Protein 4GOW (pdb70)

Structure (mmCIF, N/CA/C/O backbone):
data_4GOW
#
_entry.id   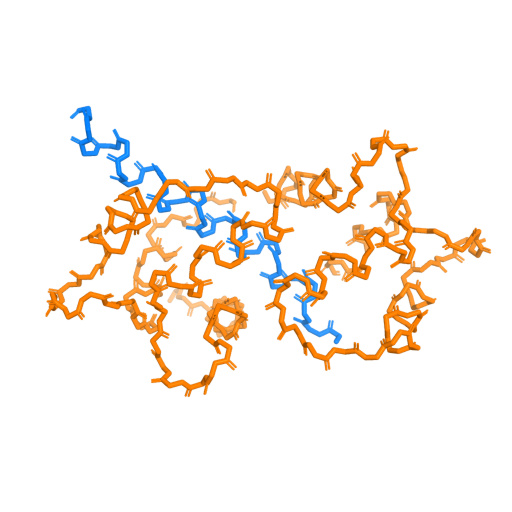4GOW
#
_cell.length_a   104.075
_cell.length_b   104.075
_cell.length_c   113.729
_cell.angle_alpha   90.00
_cell.angle_beta   90.00
_cell.angle_gamma   120.00
#
_symmetry.space_group_name_H-M   'P 65 2 2'
#
loop_
_entity.id
_entity.type
_entity.pdbx_description
1 polymer Calmodulin
2 polymer 'Potassium voltage-gated channel subfamily KQT member 4'
3 non-polymer 'CALCIUM ION'
4 water water
#
loop_
_atom_site.group_PDB
_atom_site.id
_atom_site.type_symbol
_atom_site.label_atom_id
_atom_site.label_alt_id
_atom_site.label_comp_id
_atom_site.label_asym_id
_atom_site.label_entity_id
_atom_site.label_seq_id
_atom_site.pdbx_PDB_ins_code
_atom_site.Cartn_x
_atom_site.Cartn_y
_atom_site.Cartn_z
_atom_site.occupancy
_atom_site.B_iso_or_equiv
_atom_site.auth_seq_id
_atom_site.auth_comp_id
_atom_site.auth_asym_id
_atom_site.auth_atom_id
_atom_site.pdbx_PDB_model_num
ATOM 1 N N . GLN A 1 1 ? -39.487 48.128 -2.408 1.00 92.46 3 GLN D N 1
ATOM 2 C CA . GLN A 1 1 ? -39.146 47.726 -1.047 1.00 102.77 3 GLN D CA 1
ATOM 3 C C . GLN A 1 1 ? -38.228 46.518 -1.044 1.00 108.11 3 GLN D C 1
ATOM 4 O O . GLN A 1 1 ? -37.690 46.136 -0.002 1.00 112.81 3 GLN D O 1
ATOM 10 N N . LEU A 1 2 ? -38.089 45.895 -2.207 1.00 104.50 4 LEU D N 1
ATOM 11 C CA . LEU A 1 2 ? -37.084 44.868 -2.398 1.00 91.58 4 LEU D CA 1
ATOM 12 C C . LEU A 1 2 ? -35.862 45.619 -2.911 1.00 95.57 4 LEU D C 1
ATOM 13 O O . LEU A 1 2 ? -35.878 46.169 -4.014 1.00 99.89 4 LEU D O 1
ATOM 18 N N . THR A 1 3 ? -34.813 45.686 -2.099 1.00 96.93 5 THR D N 1
ATOM 19 C CA . THR A 1 3 ? -33.646 46.479 -2.471 1.00 95.52 5 THR D CA 1
ATOM 20 C C . THR A 1 3 ? -32.904 45.808 -3.616 1.00 83.11 5 THR D C 1
ATOM 21 O O . THR A 1 3 ? -33.134 44.635 -3.909 1.00 80.14 5 THR D O 1
ATOM 25 N N . GLU A 1 4 ? -32.021 46.555 -4.268 1.00 80.98 6 GLU D N 1
ATOM 26 C CA . GLU A 1 4 ? -31.239 46.002 -5.362 1.00 90.85 6 GLU D CA 1
ATOM 27 C C . GLU A 1 4 ? -30.189 45.041 -4.822 1.00 87.23 6 GLU D C 1
ATOM 28 O O . GLU A 1 4 ? -29.649 44.218 -5.559 1.00 79.87 6 GLU D O 1
ATOM 34 N N . GLU A 1 5 ? -29.909 45.153 -3.526 1.00 87.90 7 GLU D N 1
ATOM 35 C CA . GLU A 1 5 ? -28.887 44.339 -2.878 1.00 87.26 7 GLU D CA 1
ATOM 36 C C . GLU A 1 5 ? -29.454 42.999 -2.409 1.00 73.82 7 GLU D C 1
ATOM 37 O O . GLU A 1 5 ? -28.749 41.989 -2.399 1.00 66.06 7 GLU D O 1
ATOM 43 N N . GLN A 1 6 ? -30.728 42.995 -2.026 1.00 70.46 8 GLN D N 1
ATOM 44 C CA . GLN A 1 6 ? -31.402 41.770 -1.611 1.00 68.22 8 GLN D CA 1
ATOM 45 C C . GLN A 1 6 ? -31.674 40.880 -2.817 1.00 60.40 8 GLN D C 1
ATOM 46 O O . GLN A 1 6 ? -31.574 39.657 -2.737 1.00 58.77 8 GLN D O 1
ATOM 52 N N . ILE A 1 7 ? -32.032 41.511 -3.930 1.00 52.57 9 ILE D N 1
ATOM 53 C CA . ILE A 1 7 ? -32.313 40.802 -5.171 1.00 57.74 9 ILE D CA 1
ATOM 54 C C . ILE A 1 7 ? -31.058 40.116 -5.710 1.00 54.51 9 ILE D C 1
ATOM 55 O O . ILE A 1 7 ? -31.101 38.954 -6.121 1.00 58.07 9 ILE D O 1
ATOM 60 N N . ALA A 1 8 ? -29.940 40.835 -5.700 1.00 57.65 10 ALA D N 1
ATOM 61 C CA . ALA A 1 8 ? -28.666 40.261 -6.118 1.00 53.82 10 ALA D CA 1
ATOM 62 C C . ALA A 1 8 ? -28.212 39.185 -5.135 1.00 55.62 10 ALA D C 1
ATOM 63 O O . ALA A 1 8 ? -27.552 38.221 -5.521 1.00 61.79 10 ALA D O 1
ATOM 65 N N . GLU A 1 9 ? -28.569 39.360 -3.866 1.00 49.95 11 GLU D N 1
ATOM 66 C CA . GLU A 1 9 ? -28.289 38.365 -2.838 1.00 50.02 11 GLU D CA 1
ATOM 67 C C . GLU A 1 9 ? -29.042 37.077 -3.152 1.00 57.10 11 GLU D C 1
ATOM 68 O O . GLU A 1 9 ? -28.509 35.976 -3.014 1.00 64.17 11 GLU D O 1
ATOM 74 N N . PHE A 1 10 ? -30.290 37.230 -3.584 1.00 53.59 12 PHE D N 1
ATOM 75 C CA . PHE A 1 10 ? -31.129 36.097 -3.950 1.00 53.56 12 PHE D CA 1
ATOM 76 C C . PHE A 1 10 ? -30.717 35.507 -5.294 1.00 52.52 12 PHE D C 1
ATOM 77 O O . PHE A 1 10 ? -30.863 34.306 -5.526 1.00 51.66 12 PHE D O 1
ATOM 85 N N . LYS A 1 11 ? -30.208 36.356 -6.182 1.00 53.85 13 LYS D N 1
ATOM 86 C CA . LYS A 1 11 ? -29.750 35.900 -7.491 1.00 55.06 13 LYS D CA 1
ATOM 87 C C . LYS A 1 11 ? -28.502 35.031 -7.369 1.00 54.57 13 LYS D C 1
ATOM 88 O O . LYS A 1 11 ? -28.380 34.011 -8.046 1.00 45.97 13 LYS D O 1
ATOM 94 N N . GLU A 1 12 ? -27.581 35.435 -6.498 1.00 49.19 14 GLU D N 1
ATOM 95 C CA . GLU A 1 12 ? -26.361 34.667 -6.272 1.00 55.12 14 GLU D CA 1
ATOM 96 C C . GLU A 1 12 ? -26.653 33.313 -5.635 1.00 54.02 14 GLU D C 1
ATOM 97 O O . GLU A 1 12 ? -25.972 32.328 -5.920 1.00 64.90 14 GLU D O 1
ATOM 103 N N . ALA A 1 13 ? -27.670 33.266 -4.781 1.00 49.66 15 ALA D N 1
ATOM 104 C CA . ALA A 1 13 ? -28.077 32.012 -4.157 1.00 53.11 15 ALA D CA 1
ATOM 105 C C . ALA A 1 13 ? -28.707 31.078 -5.188 1.00 56.70 15 ALA D C 1
ATOM 106 O O . ALA A 1 13 ? -28.507 29.865 -5.147 1.00 43.91 15 ALA D O 1
ATOM 108 N N . PHE A 1 14 ? -29.469 31.657 -6.109 1.00 48.06 16 PHE D N 1
ATOM 109 C CA . PHE A 1 14 ? -30.129 30.895 -7.158 1.00 51.30 16 PHE D CA 1
ATOM 110 C C . PHE A 1 14 ? -29.110 30.264 -8.103 1.00 53.34 16 PHE D C 1
ATOM 111 O O . PHE A 1 14 ? -29.259 29.113 -8.518 1.00 55.61 16 PHE D O 1
ATOM 119 N N . SER A 1 15 ? -28.072 31.026 -8.433 1.00 48.42 17 SER D N 1
ATOM 120 C CA . SER A 1 15 ? -27.047 30.583 -9.373 1.00 53.68 17 SER D CA 1
ATOM 121 C C . SER A 1 15 ? -26.182 29.479 -8.782 1.00 53.63 17 SER D C 1
ATOM 122 O O . SER A 1 15 ? -25.522 28.743 -9.516 1.00 50.46 17 SER D O 1
ATOM 125 N N . LEU A 1 16 ? -26.169 29.377 -7.455 1.00 40.28 18 LEU D N 1
ATOM 126 C CA . LEU A 1 16 ? -25.461 28.287 -6.793 1.00 52.00 18 LEU D CA 1
ATOM 127 C C . LEU A 1 16 ? -26.191 26.975 -7.066 1.00 63.27 18 LEU D C 1
ATOM 128 O O . LEU A 1 16 ? -25.566 25.952 -7.342 1.00 63.45 18 LEU D O 1
ATOM 133 N N . PHE A 1 17 ? -27.519 27.019 -6.988 1.00 51.21 19 PHE D N 1
ATOM 134 C CA . PHE A 1 17 ? -28.355 25.873 -7.322 1.00 51.56 19 PHE D CA 1
ATOM 135 C C . PHE A 1 17 ? -28.251 25.570 -8.810 1.00 56.31 19 PHE D C 1
ATOM 136 O O . PHE A 1 17 ? -27.902 24.460 -9.212 1.00 57.81 19 PHE D O 1
ATOM 144 N N . ASP A 1 18 ? -28.572 26.574 -9.621 1.00 60.55 20 ASP D N 1
ATOM 145 C CA . ASP A 1 18 ? -28.574 26.444 -11.075 1.00 59.17 20 ASP D CA 1
ATOM 146 C C . ASP A 1 18 ? -27.158 26.297 -11.625 1.00 60.49 20 ASP D C 1
ATOM 147 O O . ASP A 1 18 ? -26.614 27.227 -12.221 1.00 76.07 20 ASP D O 1
ATOM 152 N N . LYS A 1 19 ? -26.575 25.118 -11.428 1.00 67.78 21 LYS D N 1
ATOM 153 C CA . LYS A 1 19 ? -25.203 24.844 -11.848 1.00 68.39 21 LYS D CA 1
ATOM 154 C C . LYS A 1 19 ? -25.001 24.867 -13.361 1.00 68.33 21 LYS D C 1
ATOM 155 O O . LYS A 1 19 ? -23.899 25.147 -13.833 1.00 81.88 21 LYS D O 1
ATOM 161 N N . ASP A 1 20 ? -26.053 24.573 -14.122 1.00 68.13 22 ASP D N 1
ATOM 162 C CA . ASP A 1 20 ? -25.932 24.524 -15.580 1.00 75.31 22 ASP D CA 1
ATOM 163 C C . ASP A 1 20 ? -26.358 25.819 -16.270 1.00 80.39 22 ASP D C 1
ATOM 164 O O . ASP A 1 20 ? -26.211 25.956 -17.485 1.00 83.74 22 ASP D O 1
ATOM 169 N N . GLY A 1 21 ? -26.888 26.763 -15.499 1.00 77.67 23 GLY D N 1
ATOM 170 C CA . GLY A 1 21 ? -27.272 28.057 -16.035 1.00 73.60 23 GLY D CA 1
ATOM 171 C C . GLY A 1 21 ? -28.494 28.068 -16.940 1.00 79.14 23 GLY D C 1
ATOM 172 O O . GLY A 1 21 ? -28.666 29.002 -17.723 1.00 81.64 23 GLY D O 1
ATOM 173 N N . ASP A 1 22 ? -29.351 27.053 -16.838 1.00 71.00 24 ASP D N 1
ATOM 174 C CA . ASP A 1 22 ? -30.549 26.999 -17.683 1.00 60.81 24 ASP D CA 1
ATOM 175 C C . ASP A 1 22 ? -31.724 27.787 -17.107 1.00 57.94 24 ASP D C 1
ATOM 176 O O . ASP A 1 22 ? -32.828 27.746 -17.648 1.00 67.32 24 ASP D O 1
ATOM 181 N N . GLY A 1 23 ? -31.487 28.494 -16.006 1.00 57.05 25 GLY D N 1
ATOM 182 C CA . GLY A 1 23 ? -32.509 29.336 -15.408 1.00 58.34 25 GLY D CA 1
ATOM 183 C C . GLY A 1 23 ? -33.505 28.612 -14.517 1.00 61.95 25 GLY D C 1
ATOM 184 O O . GLY A 1 23 ? -34.458 29.219 -14.032 1.00 62.03 25 GLY D O 1
ATOM 185 N N . THR A 1 24 ? -33.291 27.318 -14.296 1.00 62.80 26 THR D N 1
ATOM 186 C CA . THR A 1 24 ? -34.202 26.527 -13.472 1.00 61.65 26 THR D CA 1
ATOM 187 C C . THR A 1 24 ? -33.475 25.665 -12.444 1.00 59.16 26 THR D C 1
ATOM 188 O O . THR A 1 24 ? -32.397 25.127 -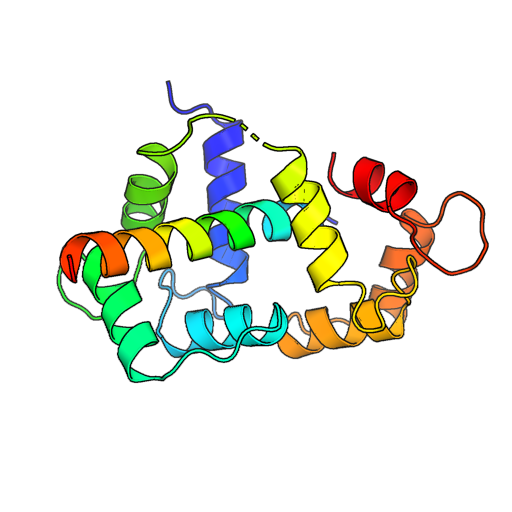12.718 1.00 56.47 26 THR D O 1
ATOM 192 N N . ILE A 1 25 ? -34.079 25.539 -11.264 1.00 48.03 27 ILE D N 1
ATOM 193 C CA . ILE A 1 25 ? -33.609 24.610 -10.242 1.00 45.98 27 ILE D CA 1
ATOM 194 C C . ILE A 1 25 ? -34.406 23.313 -10.329 1.00 53.73 27 ILE D C 1
ATOM 195 O O . ILE A 1 25 ? -35.629 23.313 -10.174 1.00 46.73 27 ILE D O 1
ATOM 200 N N . THR A 1 26 ? -33.717 22.205 -10.575 1.00 49.33 28 THR D N 1
ATOM 201 C CA . THR A 1 26 ? -34.382 20.911 -10.643 1.00 49.23 28 THR D CA 1
ATOM 202 C C . THR A 1 26 ? -34.201 20.151 -9.335 1.00 46.67 28 THR D C 1
ATOM 203 O O . THR A 1 26 ? -33.516 20.627 -8.429 1.00 47.00 28 THR D O 1
ATOM 207 N N . THR A 1 27 ? -34.823 18.980 -9.233 1.00 48.91 29 THR D N 1
ATOM 208 C CA . THR A 1 27 ? -34.667 18.141 -8.051 1.00 39.64 29 THR D CA 1
ATOM 209 C C . THR A 1 27 ? -33.212 17.716 -7.880 1.00 45.70 29 THR D C 1
ATOM 210 O O . THR A 1 27 ? -32.721 17.593 -6.756 1.00 45.66 29 THR D O 1
ATOM 214 N N . LYS A 1 28 ? -32.528 17.500 -8.999 1.00 47.10 30 LYS D N 1
ATOM 215 C CA . LYS A 1 28 ? -31.125 17.102 -8.973 1.00 49.67 30 LYS D CA 1
ATOM 216 C C . LYS A 1 28 ? -30.256 18.186 -8.353 1.00 52.87 30 LYS D C 1
ATOM 217 O O . LYS A 1 28 ? -29.448 17.919 -7.465 1.00 54.49 30 LYS D O 1
ATOM 223 N N . GLU A 1 29 ? -30.429 19.412 -8.835 1.00 46.77 31 GLU D N 1
ATOM 224 C CA . GLU A 1 29 ? -29.653 20.547 -8.351 1.00 44.23 31 GLU D CA 1
ATOM 225 C C . GLU A 1 29 ? -30.006 20.888 -6.907 1.00 46.86 31 GLU D C 1
ATOM 226 O O . GLU A 1 29 ? -29.151 21.330 -6.142 1.00 56.36 31 GLU D O 1
ATOM 232 N N . LEU A 1 30 ? -31.264 20.676 -6.535 1.00 46.74 32 LEU D N 1
ATOM 233 C CA . LEU A 1 30 ? -31.695 20.911 -5.161 1.00 38.17 32 LEU D CA 1
ATOM 234 C C . LEU A 1 30 ? -31.099 19.858 -4.231 1.00 46.78 32 LEU D C 1
ATOM 235 O O . LEU A 1 30 ? -30.545 20.188 -3.183 1.00 47.98 32 LEU D O 1
ATOM 240 N N . GLY A 1 31 ? -31.207 18.592 -4.627 1.00 48.86 33 GLY D N 1
ATOM 241 C CA . GLY A 1 31 ? -30.663 17.493 -3.849 1.00 45.06 33 GLY D CA 1
ATOM 242 C C . GLY A 1 31 ? -29.147 17.514 -3.745 1.00 50.42 33 GLY D C 1
ATOM 243 O O . GLY A 1 31 ? -28.581 17.099 -2.731 1.00 48.94 33 GLY D O 1
ATOM 244 N N . THR A 1 32 ? -28.484 17.990 -4.795 1.00 40.60 34 THR D N 1
ATOM 245 C CA . THR A 1 32 ? -27.025 18.071 -4.802 1.00 40.49 34 THR D CA 1
ATOM 246 C C . THR A 1 32 ? -26.534 19.062 -3.747 1.00 45.29 34 THR D C 1
ATOM 247 O O . THR A 1 32 ? -25.600 18.777 -2.994 1.00 49.37 34 THR D O 1
ATOM 251 N N . VAL A 1 33 ? -27.177 20.224 -3.700 1.00 36.30 35 VAL D N 1
ATOM 252 C CA . VAL A 1 33 ? -26.846 21.257 -2.728 1.00 35.31 35 VAL D CA 1
ATOM 253 C C . VAL A 1 33 ? -27.130 20.801 -1.296 1.00 43.60 35 VAL D C 1
ATOM 254 O O . VAL A 1 33 ? -26.294 20.978 -0.408 1.00 62.36 35 VAL D O 1
ATOM 258 N N . MET A 1 34 ? -28.300 20.205 -1.078 1.00 50.70 36 MET D N 1
ATOM 259 C CA . MET A 1 34 ? -28.680 19.738 0.255 1.00 49.69 36 MET D CA 1
ATOM 260 C C . MET A 1 34 ? -27.718 18.681 0.799 1.00 49.60 36 MET D C 1
ATOM 261 O O . MET A 1 34 ? -27.461 18.633 2.003 1.00 42.04 36 MET D O 1
ATOM 266 N N . ARG A 1 35 ? -27.183 17.845 -0.088 1.00 49.06 37 ARG D N 1
ATOM 267 C CA . ARG A 1 35 ? -26.207 16.834 0.316 1.00 48.15 37 ARG D CA 1
ATOM 268 C C . ARG A 1 35 ? -24.851 17.452 0.644 1.00 53.36 37 ARG D C 1
ATOM 269 O O . ARG A 1 35 ? -24.167 17.007 1.563 1.00 60.75 37 ARG D O 1
ATOM 277 N N . SER A 1 36 ? -24.470 18.480 -0.106 1.00 49.67 38 SER D N 1
ATOM 278 C CA . SER A 1 36 ? -23.219 19.182 0.140 1.00 56.38 38 SER D CA 1
ATOM 279 C C . SER A 1 36 ? -23.309 19.893 1.479 1.00 60.71 38 SER D C 1
ATOM 280 O O . SER A 1 36 ? -22.306 20.098 2.162 1.00 72.33 38 SER D O 1
ATOM 283 N N . LEU A 1 37 ? -24.530 20.267 1.843 1.00 53.54 39 LEU D N 1
ATOM 284 C CA . LEU A 1 37 ? -24.790 20.960 3.100 1.00 60.85 39 LEU D CA 1
ATOM 285 C C . LEU A 1 37 ? -25.032 19.980 4.246 1.00 61.56 39 LEU D C 1
ATOM 286 O O . LEU A 1 37 ? -25.477 20.370 5.325 1.00 61.35 39 LEU D O 1
ATOM 291 N N . GLY A 1 38 ? -24.740 18.706 4.006 1.00 58.79 40 GLY D N 1
ATOM 292 C CA . GLY A 1 38 ? -24.789 17.709 5.060 1.00 58.43 40 GLY D CA 1
ATOM 293 C C . GLY A 1 38 ? -26.115 17.000 5.279 1.00 65.65 40 GLY D C 1
ATOM 294 O O . GLY A 1 38 ? -26.223 16.158 6.172 1.00 67.83 40 GLY D O 1
ATOM 295 N N . GLN A 1 39 ? -27.125 17.326 4.479 1.00 64.20 41 GLN D N 1
ATOM 296 C CA . GLN A 1 39 ? -28.422 16.670 4.606 1.00 62.52 41 GLN D CA 1
ATOM 297 C C . GLN A 1 39 ? -28.556 15.500 3.637 1.00 59.76 41 GLN D C 1
ATOM 298 O O . GLN A 1 39 ? -27.803 15.391 2.671 1.00 62.72 41 GLN D O 1
ATOM 304 N N . ASN A 1 40 ? -29.519 14.624 3.899 1.00 61.23 42 ASN D N 1
ATOM 305 C CA . ASN A 1 40 ? -29.788 13.518 2.988 1.00 68.22 42 ASN D CA 1
ATOM 306 C C . ASN A 1 40 ? -31.266 13.454 2.627 1.00 55.42 42 ASN D C 1
ATOM 307 O O . ASN A 1 40 ? -32.008 12.634 3.169 1.00 68.26 42 ASN D O 1
ATOM 312 N N . PRO A 1 41 ? -31.693 14.330 1.703 1.00 57.82 43 PRO D N 1
ATOM 313 C CA . PRO A 1 41 ? -33.100 14.443 1.308 1.00 54.27 43 PRO D CA 1
ATOM 314 C C . PRO A 1 41 ? -33.582 13.223 0.534 1.00 55.10 43 PRO D C 1
ATOM 315 O O . PRO A 1 41 ? -32.886 12.731 -0.357 1.00 50.37 43 PRO D O 1
ATOM 319 N N . THR A 1 42 ? -34.767 12.739 0.886 1.00 58.31 44 THR D N 1
ATOM 320 C CA . THR A 1 42 ? -35.411 11.669 0.144 1.00 46.52 44 THR D CA 1
ATOM 321 C C . THR A 1 42 ? -35.874 12.223 -1.207 1.00 54.68 44 THR D C 1
ATOM 322 O O . THR A 1 42 ? -36.257 13.390 -1.303 1.00 55.59 44 THR D O 1
ATOM 326 N N . GLU A 1 43 ? -35.814 11.404 -2.255 1.00 55.85 45 GLU D N 1
ATOM 327 C CA . GLU A 1 43 ? -36.128 11.885 -3.601 1.00 52.07 45 GLU D CA 1
ATOM 328 C C . GLU A 1 43 ? -37.580 12.351 -3.739 1.00 62.93 45 GLU D C 1
ATOM 329 O O . GLU A 1 43 ? -37.909 13.108 -4.652 1.00 65.12 45 GLU D O 1
ATOM 335 N N . ALA A 1 44 ? -38.438 11.905 -2.827 1.00 60.42 46 ALA D N 1
ATOM 336 C CA . ALA A 1 44 ? -39.844 12.295 -2.837 1.00 58.69 46 ALA D CA 1
ATOM 337 C C . ALA A 1 44 ? -40.073 13.661 -2.188 1.00 52.94 46 ALA D C 1
ATOM 338 O O . ALA A 1 44 ? -40.903 14.441 -2.653 1.00 63.69 46 ALA D O 1
ATOM 340 N N . GLU A 1 45 ? -39.348 13.946 -1.110 1.00 49.29 47 GLU D N 1
ATOM 341 C CA . GLU A 1 45 ? -39.465 15.247 -0.453 1.00 65.19 47 GLU D CA 1
ATOM 342 C C . GLU A 1 45 ? -38.743 16.330 -1.252 1.00 56.08 47 GLU D C 1
ATOM 343 O O . GLU A 1 45 ? -39.000 17.520 -1.067 1.00 63.29 47 GLU D O 1
ATOM 349 N N . LEU A 1 46 ? -37.845 15.915 -2.141 1.00 56.65 48 LEU D N 1
ATOM 350 C CA . LEU A 1 46 ? -37.235 16.837 -3.091 1.00 47.12 48 LEU D CA 1
ATOM 351 C C . LEU A 1 46 ? -38.325 17.304 -4.046 1.00 49.71 48 LEU D C 1
ATOM 352 O O . LEU A 1 46 ? -38.457 18.493 -4.329 1.00 53.48 48 LEU D O 1
ATOM 357 N N . GLN A 1 47 ? -39.109 16.343 -4.529 1.00 58.04 49 GLN D N 1
ATOM 358 C CA . GLN A 1 47 ? -40.255 16.616 -5.386 1.00 52.14 49 GLN D CA 1
ATOM 359 C C . GLN A 1 47 ? -41.298 17.488 -4.681 1.00 56.23 49 GLN D C 1
ATOM 360 O O . GLN A 1 47 ? -41.859 18.402 -5.285 1.00 57.04 49 GLN D O 1
ATOM 366 N N . ASP A 1 48 ? -41.549 17.209 -3.405 1.00 56.17 50 ASP D N 1
ATOM 367 C CA . ASP A 1 48 ? -42.516 17.989 -2.633 1.00 59.37 50 ASP D CA 1
ATOM 368 C C . ASP A 1 48 ? -42.032 19.412 -2.357 1.00 57.12 50 ASP D C 1
ATOM 369 O O . ASP A 1 48 ? -42.842 20.319 -2.171 1.00 53.92 50 ASP D O 1
ATOM 374 N N . MET A 1 49 ? -40.716 19.605 -2.328 1.00 54.26 51 MET D N 1
ATOM 375 C CA . MET A 1 49 ? -40.145 20.935 -2.127 1.00 46.49 51 MET D CA 1
ATOM 376 C C . MET A 1 49 ? -40.305 21.814 -3.368 1.00 48.34 51 MET D C 1
ATOM 377 O O . MET A 1 49 ? -40.686 22.978 -3.263 1.00 58.99 51 MET D O 1
ATOM 382 N N . ILE A 1 50 ? -40.023 21.251 -4.539 1.00 54.23 52 ILE D N 1
ATOM 383 C CA . ILE A 1 50 ? -40.212 21.966 -5.798 1.00 64.46 52 ILE D CA 1
ATOM 384 C C . ILE A 1 50 ? -41.695 22.277 -5.986 1.00 70.30 52 ILE D C 1
ATOM 385 O O . ILE A 1 50 ? -42.067 23.339 -6.483 1.00 64.83 52 ILE D O 1
ATOM 390 N N . ASN A 1 51 ? -42.535 21.338 -5.569 1.00 66.99 53 ASN D N 1
ATOM 391 C CA . ASN A 1 51 ? -43.977 21.430 -5.769 1.00 68.99 53 ASN D CA 1
ATOM 392 C C . ASN A 1 51 ? -44.640 22.595 -5.026 1.00 62.85 53 ASN D C 1
ATOM 393 O O . ASN A 1 51 ? -45.649 23.138 -5.480 1.00 57.10 53 ASN D O 1
ATOM 398 N N . GLU A 1 52 ? -44.071 22.979 -3.888 1.00 63.40 54 GLU D N 1
ATOM 399 C CA . GLU A 1 52 ? -44.642 24.051 -3.078 1.00 62.79 54 GLU D CA 1
ATOM 400 C C . GLU A 1 52 ? -44.529 25.418 -3.741 1.00 62.48 54 GLU D C 1
ATOM 401 O O . GLU A 1 52 ? -45.362 26.295 -3.509 1.00 68.67 54 GLU D O 1
ATOM 407 N N . VAL A 1 53 ? -43.500 25.600 -4.564 1.00 49.76 55 VAL D N 1
ATOM 408 C CA . VAL A 1 53 ? -43.235 26.911 -5.149 1.00 58.12 55 VAL D CA 1
ATOM 409 C C . VAL A 1 53 ? -43.338 26.926 -6.672 1.00 66.03 55 VAL D C 1
ATOM 410 O O . VAL A 1 53 ? -43.305 27.992 -7.287 1.00 81.66 55 VAL D O 1
ATOM 414 N N . ASP A 1 54 ? -43.457 25.750 -7.280 1.00 67.24 56 ASP D N 1
ATOM 415 C CA . ASP A 1 54 ? -43.648 25.673 -8.726 1.00 71.69 56 ASP D CA 1
ATOM 416 C C . ASP A 1 54 ? -45.071 26.110 -9.085 1.00 76.55 56 ASP D C 1
ATOM 417 O O . ASP A 1 54 ? -46.029 25.350 -8.928 1.00 69.35 56 ASP D O 1
ATOM 422 N N . ALA A 1 55 ? -45.200 27.343 -9.561 1.00 76.13 57 ALA D N 1
ATOM 423 C CA . ALA A 1 55 ? -46.506 27.933 -9.828 1.00 86.93 57 ALA D CA 1
ATOM 424 C C . ALA A 1 55 ? -47.093 27.495 -11.170 1.00 93.49 57 ALA D C 1
ATOM 425 O O . ALA A 1 55 ? -48.312 27.512 -11.350 1.00 102.42 57 ALA D O 1
ATOM 427 N N . ASP A 1 56 ? -46.230 27.102 -12.107 1.00 87.97 58 ASP D N 1
ATOM 428 C CA . ASP A 1 56 ? -46.687 26.677 -13.432 1.00 93.09 58 ASP D CA 1
ATOM 429 C C . ASP A 1 56 ? -46.502 25.182 -13.715 1.00 83.34 58 ASP D C 1
ATOM 430 O O . ASP A 1 56 ? -46.529 24.753 -14.868 1.00 86.87 58 ASP D O 1
ATOM 435 N N . GLY A 1 57 ? -46.317 24.398 -12.659 1.00 81.50 59 GLY D N 1
ATOM 436 C CA . GLY A 1 57 ? -46.269 22.947 -12.759 1.00 75.66 59 GLY D CA 1
ATOM 437 C C . GLY A 1 57 ? -45.336 22.264 -13.754 1.00 79.99 59 GLY D C 1
ATOM 438 O O . GLY A 1 57 ? -45.685 21.206 -14.278 1.00 85.99 59 GLY D O 1
ATOM 439 N N . ASN A 1 58 ? -44.157 22.827 -14.013 1.00 80.10 60 ASN D N 1
ATOM 440 C CA . ASN A 1 58 ? -43.201 22.170 -14.911 1.00 81.92 60 ASN D CA 1
ATOM 441 C C . ASN A 1 58 ? -42.122 21.378 -14.176 1.00 80.35 60 ASN D C 1
ATOM 442 O O . ASN A 1 58 ? -41.200 20.845 -14.796 1.00 83.57 60 ASN D O 1
ATOM 447 N N . GLY A 1 59 ? -42.241 21.308 -12.853 1.00 72.06 61 GLY D N 1
ATOM 448 C CA . GLY A 1 59 ? -41.317 20.539 -12.038 1.00 66.26 61 GLY D CA 1
ATOM 449 C C . GLY A 1 59 ? -39.979 21.211 -11.783 1.00 71.94 61 GLY D C 1
ATOM 450 O O . GLY A 1 59 ? -39.019 20.553 -11.389 1.00 72.72 61 GLY D O 1
ATOM 451 N N . THR A 1 60 ? -39.910 22.519 -12.011 1.00 74.28 62 THR D N 1
ATOM 452 C CA . THR A 1 60 ? -38.695 23.283 -11.750 1.00 62.24 62 THR D CA 1
ATOM 453 C C . THR A 1 60 ? -39.013 24.578 -11.015 1.00 63.01 62 THR D C 1
ATOM 454 O O . THR A 1 60 ? -40.133 25.085 -11.089 1.00 75.17 62 THR D O 1
ATOM 458 N N . ILE A 1 61 ? -38.021 25.108 -10.306 1.00 55.00 63 ILE D N 1
ATOM 459 C CA . ILE A 1 61 ? -38.125 26.441 -9.730 1.00 48.55 63 ILE D CA 1
ATOM 460 C C . ILE A 1 61 ? -37.323 27.396 -10.600 1.00 52.24 63 ILE D C 1
ATOM 461 O O . ILE A 1 61 ? -36.147 27.149 -10.875 1.00 49.50 63 ILE D O 1
ATOM 466 N N . ASP A 1 62 ? -37.946 28.480 -11.049 1.00 50.35 64 ASP D N 1
ATOM 467 C CA . ASP A 1 62 ? -37.189 29.518 -11.739 1.00 58.65 64 ASP D CA 1
ATOM 468 C C . ASP A 1 62 ? -36.958 30.689 -10.789 1.00 46.24 64 ASP D C 1
ATOM 469 O O . ASP A 1 62 ? -37.423 30.665 -9.648 1.00 47.04 64 ASP D O 1
ATOM 474 N N . PHE A 1 63 ? -36.229 31.699 -11.243 1.00 46.12 65 PHE D N 1
ATOM 475 C CA . PHE A 1 63 ? -35.826 32.781 -10.348 1.00 52.68 65 PHE D CA 1
ATOM 476 C C . PHE A 1 63 ? -36.981 33.599 -9.741 1.00 52.02 65 PHE D C 1
ATOM 477 O O . PHE A 1 63 ? -36.970 33.861 -8.538 1.00 49.83 65 PHE D O 1
ATOM 485 N N . PRO A 1 64 ? -37.971 34.010 -10.559 1.00 54.00 66 PRO D N 1
ATOM 486 C CA . PRO A 1 64 ? -39.087 34.747 -9.947 1.00 53.44 66 PRO D CA 1
ATOM 487 C C . PRO A 1 64 ? -39.844 33.939 -8.894 1.00 56.67 66 PRO D C 1
ATOM 488 O O . PRO A 1 64 ? -40.266 34.516 -7.890 1.00 52.73 66 PRO D O 1
ATOM 492 N N . GLU A 1 65 ? -40.025 32.640 -9.125 1.00 46.36 67 GLU D N 1
ATOM 493 C CA . GLU A 1 65 ? -40.618 31.763 -8.118 1.00 48.98 67 GLU D CA 1
ATOM 494 C C . GLU A 1 65 ? -39.728 31.704 -6.878 1.00 53.86 67 GLU D C 1
ATOM 495 O O . GLU A 1 65 ? -40.217 31.738 -5.749 1.00 59.45 67 GLU D O 1
ATOM 501 N N . PHE A 1 66 ? -38.421 31.613 -7.100 1.00 46.56 68 PHE D N 1
ATOM 502 C CA . PHE A 1 66 ? -37.450 31.601 -6.013 1.00 45.74 68 PHE D CA 1
ATOM 503 C C . PHE A 1 66 ? -37.500 32.933 -5.272 1.00 46.63 68 PHE D C 1
ATOM 504 O O . PHE A 1 66 ? -37.472 32.979 -4.042 1.00 50.89 68 PHE D O 1
ATOM 512 N N . LEU A 1 67 ? -37.587 34.015 -6.037 1.00 41.33 69 LEU D N 1
ATOM 513 C CA . LEU A 1 67 ? -37.670 35.359 -5.481 1.00 53.43 69 LEU D CA 1
ATOM 514 C C . LEU A 1 67 ? -38.934 35.535 -4.643 1.00 60.74 69 LEU D C 1
ATOM 515 O O . LEU A 1 67 ? -38.904 36.148 -3.577 1.00 46.25 69 LEU D O 1
ATOM 520 N N . THR A 1 68 ? -40.040 34.985 -5.134 1.00 57.01 70 THR D N 1
ATOM 521 C CA . THR A 1 68 ? -41.337 35.126 -4.478 1.00 58.30 70 THR D CA 1
ATOM 522 C C . THR A 1 68 ? -41.350 34.527 -3.070 1.00 60.51 70 THR D C 1
ATOM 523 O O . THR A 1 68 ? -41.911 35.116 -2.144 1.00 70.25 70 THR D O 1
ATOM 527 N N . MET A 1 69 ? -40.732 33.361 -2.907 1.00 46.51 71 MET D N 1
ATOM 528 C CA . MET A 1 69 ? -40.759 32.678 -1.618 1.00 58.57 71 MET D CA 1
ATOM 529 C C . MET A 1 69 ? -39.683 33.184 -0.655 1.00 56.38 71 MET D C 1
ATOM 530 O O . MET A 1 69 ? -39.810 33.018 0.558 1.00 63.97 71 MET D O 1
ATOM 535 N N . MET A 1 70 ? -38.629 33.797 -1.186 1.00 50.69 72 MET D N 1
ATOM 536 C CA . MET A 1 70 ? -37.604 34.385 -0.331 1.00 53.24 72 MET D CA 1
ATOM 537 C C . MET A 1 70 ? -38.054 35.756 0.164 1.00 57.19 72 MET D C 1
ATOM 538 O O . MET A 1 70 ? -37.704 36.173 1.265 1.00 64.45 72 MET D O 1
ATOM 543 N N . ALA A 1 71 ? -38.848 36.444 -0.653 1.00 55.23 73 ALA D N 1
ATOM 544 C CA . ALA A 1 71 ? -39.322 37.787 -0.327 1.00 57.52 73 ALA D CA 1
ATOM 545 C C . ALA A 1 71 ? -40.465 37.778 0.688 1.00 56.28 73 ALA D C 1
ATOM 546 O O . ALA A 1 71 ? -40.665 38.754 1.414 1.00 70.41 73 ALA D O 1
ATOM 548 N N . ARG A 1 72 ? -41.215 36.680 0.735 1.00 66.75 74 ARG D N 1
ATOM 549 C CA . ARG A 1 72 ? -42.309 36.543 1.692 1.00 78.99 74 ARG D CA 1
ATOM 550 C C . ARG A 1 72 ? -41.812 36.470 3.132 1.00 78.73 74 ARG D C 1
ATOM 551 O O . ARG A 1 72 ? -42.486 36.935 4.051 1.00 75.68 74 ARG D O 1
ATOM 559 N N . LYS A 1 73 ? -40.637 35.883 3.328 1.00 90.05 75 LYS D N 1
ATOM 560 C CA . LYS A 1 73 ? -40.126 35.653 4.677 1.00 100.13 75 LYS D CA 1
ATOM 561 C C . LYS A 1 73 ? -38.798 36.346 4.968 1.00 107.21 75 LYS D C 1
ATOM 562 O O . LYS A 1 73 ? -37.833 35.701 5.382 1.00 111.81 75 LYS D O 1
ATOM 568 N N . MET A 1 74 ? -38.742 37.658 4.768 1.00 108.32 76 MET D N 1
ATOM 569 C CA . MET A 1 74 ? -37.520 38.391 5.082 1.00 118.85 76 MET D CA 1
ATOM 570 C C . MET A 1 74 ? -37.499 38.906 6.515 1.00 140.21 76 MET D C 1
ATOM 571 O O . MET A 1 74 ? -36.827 39.894 6.810 1.00 140.13 76 MET D O 1
ATOM 576 N N . LYS A 1 75 ? -38.220 38.239 7.408 1.00 152.73 77 LYS D N 1
ATOM 577 C CA . LYS A 1 75 ? -38.167 38.602 8.814 1.00 152.51 77 LYS D CA 1
ATOM 578 C C . LYS A 1 75 ? -36.817 38.225 9.420 1.00 158.74 77 LYS D C 1
ATOM 579 O O . LYS A 1 75 ? -36.596 37.073 9.807 1.00 159.30 77 LYS D O 1
ATOM 585 N N . ASP A 1 76 ? -35.919 39.207 9.474 1.00 159.66 78 ASP D N 1
ATOM 586 C CA . ASP A 1 76 ? -34.627 39.069 10.144 1.00 155.44 78 ASP D CA 1
ATOM 587 C C . ASP A 1 76 ? -33.835 37.870 9.630 1.00 139.84 78 ASP D C 1
ATOM 588 O O . ASP A 1 76 ? -33.460 37.825 8.455 1.00 128.31 78 ASP D O 1
ATOM 593 N N . SER A 1 79 ? -30.350 36.586 11.644 1.00 99.09 81 SER D N 1
ATOM 594 C CA . SER A 1 79 ? -29.333 36.489 10.603 1.00 111.23 81 SER D CA 1
ATOM 595 C C . SER A 1 79 ? -27.952 36.190 11.175 1.00 111.01 81 SER D C 1
ATOM 596 O O . SER A 1 79 ? -26.954 36.231 10.454 1.00 99.40 81 SER D O 1
ATOM 599 N N . GLU A 1 80 ? -27.896 35.900 12.472 1.00 112.99 82 GLU D N 1
ATOM 600 C CA . GLU A 1 80 ? -26.639 35.532 13.118 1.00 103.65 82 GLU D CA 1
ATOM 601 C C . GLU A 1 80 ? -26.530 34.023 13.292 1.00 104.01 82 GLU D C 1
ATOM 602 O O . GLU A 1 80 ? -25.472 33.438 13.055 1.00 89.64 82 GLU D O 1
ATOM 608 N N . GLU A 1 81 ? -27.629 33.400 13.710 1.00 106.17 83 GLU D N 1
ATOM 609 C CA . GLU A 1 81 ? -27.685 31.949 13.837 1.00 95.61 83 GLU D CA 1
ATOM 610 C C . GLU A 1 81 ? -27.593 31.333 12.449 1.00 96.55 83 GLU D C 1
ATOM 611 O O . GLU A 1 81 ? -27.175 30.186 12.290 1.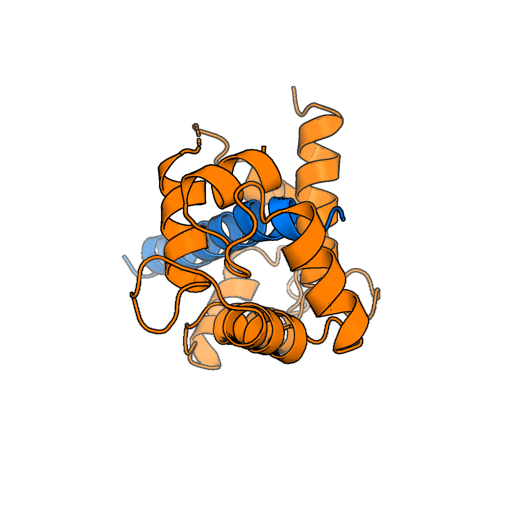00 103.89 83 GLU D O 1
ATOM 617 N N . GLU A 1 82 ? -27.995 32.112 11.449 1.00 97.95 84 GLU D N 1
ATOM 618 C CA . GLU A 1 82 ? -27.866 31.732 10.050 1.00 94.46 84 GLU D CA 1
ATOM 619 C C . GLU A 1 82 ? -26.394 31.520 9.730 1.00 88.57 84 GLU D C 1
ATOM 620 O O . GLU A 1 82 ? -26.011 30.523 9.119 1.00 78.18 84 GLU D O 1
ATOM 626 N N . ILE A 1 83 ? -25.575 32.473 10.159 1.00 88.49 85 ILE D N 1
ATOM 627 C CA . ILE A 1 83 ? -24.132 32.395 9.985 1.00 82.24 85 ILE D CA 1
ATOM 628 C C . ILE A 1 83 ? -23.543 31.289 10.858 1.00 80.23 85 ILE D C 1
ATOM 629 O O . ILE A 1 83 ? -22.620 30.584 10.445 1.00 77.49 85 ILE D O 1
ATOM 634 N N . ARG A 1 84 ? -24.081 31.136 12.065 1.00 71.90 86 ARG D N 1
ATOM 635 C CA . ARG A 1 84 ? -23.591 30.116 12.986 1.00 73.20 86 ARG D CA 1
ATOM 636 C C . ARG A 1 84 ? -23.842 28.706 12.456 1.00 72.46 86 ARG D C 1
ATOM 637 O O . ARG A 1 84 ? -22.914 27.908 12.348 1.00 70.77 86 ARG D O 1
ATOM 645 N N . GLU A 1 85 ? -25.099 28.413 12.128 1.00 79.07 87 GLU D N 1
ATOM 646 C CA . GLU A 1 85 ? -25.482 27.133 11.531 1.00 93.84 87 GLU D CA 1
ATOM 647 C C . GLU A 1 85 ? -24.663 26.830 10.279 1.00 86.86 87 GLU D C 1
ATOM 648 O O . GLU A 1 85 ? -24.258 25.687 10.056 1.00 79.97 87 GLU D O 1
ATOM 654 N N . ALA A 1 86 ? -24.420 27.857 9.470 1.00 84.98 88 ALA D N 1
ATOM 655 C CA . ALA A 1 86 ? -23.609 27.707 8.268 1.00 78.25 88 ALA D CA 1
ATOM 656 C C . ALA A 1 86 ? -22.208 27.203 8.607 1.00 80.94 88 ALA D C 1
ATOM 657 O O . ALA A 1 86 ? -21.654 26.363 7.901 1.00 84.41 88 ALA D O 1
ATOM 659 N N . PHE A 1 87 ? -21.648 27.717 9.697 1.00 66.05 89 PHE D N 1
ATOM 660 C CA . PHE A 1 87 ? -20.339 27.284 10.170 1.00 68.66 89 PHE D CA 1
ATOM 661 C C . PHE A 1 87 ? -20.385 25.829 10.626 1.00 68.92 89 PHE D C 1
ATOM 662 O O . PHE A 1 87 ? -19.460 25.056 10.371 1.00 59.10 89 PHE D O 1
ATOM 670 N N . ARG A 1 88 ? -21.472 25.465 11.299 1.00 79.49 90 ARG D N 1
ATOM 671 C CA . ARG A 1 88 ? -21.661 24.103 11.791 1.00 80.01 90 ARG D CA 1
ATOM 672 C C . ARG A 1 88 ? -21.731 23.116 10.628 1.00 87.86 90 ARG D C 1
ATOM 673 O O . ARG A 1 88 ? -21.336 21.959 10.762 1.00 95.22 90 ARG D O 1
ATOM 681 N N . VAL A 1 89 ? -22.231 23.583 9.488 1.00 83.09 91 VAL D N 1
ATOM 682 C CA . VAL A 1 89 ? -22.277 22.772 8.276 1.00 80.35 91 VAL D CA 1
ATOM 683 C C . VAL A 1 89 ? -20.868 22.477 7.765 1.00 82.86 91 VAL D C 1
ATOM 684 O O . VAL A 1 89 ? -20.525 21.328 7.476 1.00 80.98 91 VAL D O 1
ATOM 688 N N . PHE A 1 90 ? -20.056 23.523 7.665 1.00 81.72 92 PHE D N 1
ATOM 689 C CA . PHE A 1 90 ? -18.703 23.405 7.135 1.00 79.33 92 PHE D CA 1
ATOM 690 C C . PHE A 1 90 ? -17.752 22.641 8.054 1.00 83.58 92 PHE D C 1
ATOM 691 O O . PHE A 1 90 ? -16.912 21.876 7.582 1.00 88.85 92 PHE D O 1
ATOM 699 N N . ASP A 1 91 ? -17.871 22.858 9.361 1.00 80.65 93 ASP D N 1
ATOM 700 C CA . ASP A 1 91 ? -17.033 22.141 10.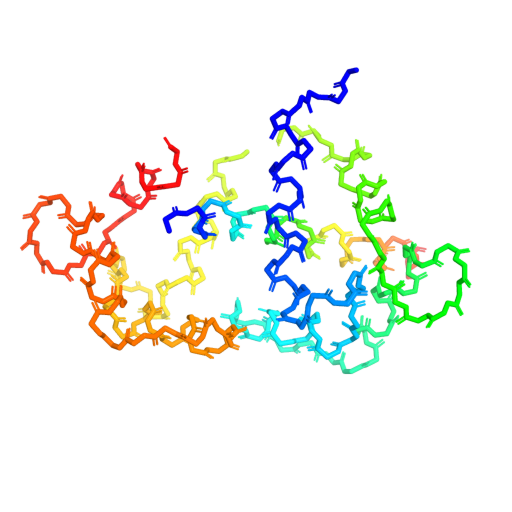325 1.00 77.13 93 ASP D CA 1
ATOM 701 C C . ASP A 1 91 ? -17.596 20.746 10.601 1.00 78.92 93 ASP D C 1
ATOM 702 O O . ASP A 1 91 ? -18.363 20.547 11.546 1.00 78.72 93 ASP D O 1
ATOM 707 N N . LYS A 1 92 ? -17.201 19.785 9.770 1.00 88.10 94 LYS D N 1
ATOM 708 C CA . LYS A 1 92 ? -17.741 18.429 9.830 1.00 95.15 94 LYS D CA 1
ATOM 709 C C . LYS A 1 92 ? -17.354 17.671 11.102 1.00 94.20 94 LYS D C 1
ATOM 710 O O . LYS A 1 92 ? -18.190 16.992 11.701 1.00 94.02 94 LYS D O 1
ATOM 716 N N . ASP A 1 93 ? -16.094 17.783 11.515 1.00 86.70 95 ASP D N 1
ATOM 717 C CA . ASP A 1 93 ? -15.639 17.076 12.712 1.00 88.61 95 ASP D CA 1
ATOM 718 C C . ASP A 1 93 ? -15.913 17.841 14.004 1.00 90.33 95 ASP D C 1
ATOM 719 O O . ASP A 1 93 ? -15.359 17.508 15.050 1.00 93.10 95 ASP D O 1
ATOM 724 N N . GLY A 1 94 ? -16.765 18.861 13.929 1.00 82.76 96 GLY D N 1
ATOM 725 C CA . GLY A 1 94 ? -17.133 19.653 15.092 1.00 71.54 96 GLY D CA 1
ATOM 726 C C . GLY A 1 94 ? -15.973 20.209 15.904 1.00 81.23 96 GLY D C 1
ATOM 727 O O . GLY A 1 94 ? -16.141 20.523 17.082 1.00 87.02 96 GLY D O 1
ATOM 728 N N . ASN A 1 95 ? -14.801 20.344 15.286 1.00 77.76 97 ASN D N 1
ATOM 729 C CA . ASN A 1 95 ? -13.596 20.758 16.014 1.00 76.52 97 ASN D CA 1
ATOM 730 C C . ASN A 1 95 ? -13.435 22.260 16.231 1.00 78.29 97 ASN D C 1
ATOM 731 O O . ASN A 1 95 ? -12.503 22.692 16.911 1.00 83.37 97 ASN D O 1
ATOM 736 N N . GLY A 1 96 ? -14.323 23.050 15.637 1.00 78.50 98 GLY D N 1
ATOM 737 C CA . GLY A 1 96 ? -14.267 24.493 15.778 1.00 63.52 98 GLY D CA 1
ATOM 738 C C . GLY A 1 96 ? -13.478 25.187 14.684 1.00 54.93 98 GLY D C 1
ATOM 739 O O . GLY A 1 96 ? -13.406 26.414 14.653 1.00 58.76 98 GLY D O 1
ATOM 740 N N . TYR A 1 97 ? -12.881 24.406 13.788 1.00 62.52 99 TYR D N 1
ATOM 741 C CA . TYR A 1 97 ? -12.123 24.963 12.672 1.00 61.67 99 TYR D CA 1
ATOM 742 C C . TYR A 1 97 ? -12.550 24.325 11.357 1.00 65.00 99 TYR D C 1
ATOM 743 O O . TYR A 1 97 ? -12.734 23.108 11.279 1.00 83.73 99 TYR D O 1
ATOM 752 N N . ILE A 1 98 ? -12.714 25.151 10.329 1.00 43.03 100 ILE D N 1
ATOM 753 C CA . ILE A 1 98 ? -12.966 24.652 8.986 1.00 58.07 100 ILE D CA 1
ATOM 754 C C . ILE A 1 98 ? -11.630 24.429 8.291 1.0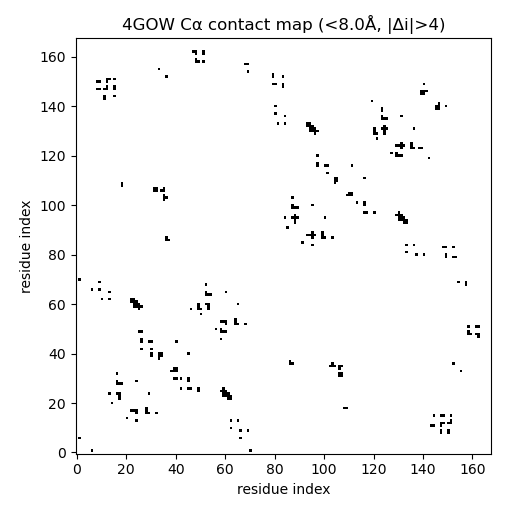0 60.24 100 ILE D C 1
ATOM 755 O O . ILE A 1 98 ? -10.880 25.376 8.053 1.00 59.54 100 ILE D O 1
ATOM 760 N N . SER A 1 99 ? -11.324 23.178 7.970 1.00 58.63 101 SER D N 1
ATOM 761 C CA . SER A 1 99 ? -10.070 22.874 7.293 1.00 69.98 101 SER D CA 1
ATOM 762 C C . SER A 1 99 ? -10.200 23.171 5.805 1.00 73.79 101 SER D C 1
ATOM 763 O O . SER A 1 99 ? -11.270 23.557 5.334 1.00 68.95 101 SER D O 1
ATOM 766 N N . ALA A 1 100 ? -9.107 23.007 5.068 1.00 77.55 102 ALA D N 1
ATOM 767 C CA . ALA A 1 100 ? -9.154 23.151 3.621 1.00 75.52 102 ALA D CA 1
ATOM 768 C C . ALA A 1 100 ? -9.908 21.965 3.036 1.00 78.79 102 ALA D C 1
ATOM 769 O O . ALA A 1 100 ? -10.681 22.107 2.089 1.00 92.10 102 ALA D O 1
ATOM 771 N N . ALA A 1 101 ? -9.679 20.793 3.621 1.00 72.08 103 ALA D N 1
ATOM 772 C CA . ALA A 1 101 ? -10.360 19.570 3.210 1.00 85.98 103 ALA D CA 1
ATOM 773 C C . ALA A 1 101 ? -11.848 19.602 3.561 1.00 94.68 103 ALA D C 1
ATOM 774 O O . ALA A 1 101 ? -12.676 19.065 2.822 1.00 96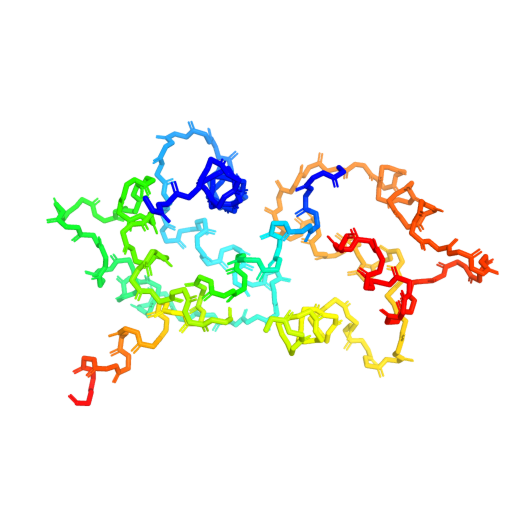.51 103 ALA D O 1
ATOM 776 N N . GLU A 1 102 ? -12.186 20.222 4.689 1.00 91.58 104 GLU D N 1
ATOM 777 C CA . GLU A 1 102 ? -13.584 20.369 5.080 1.00 85.49 104 GLU D CA 1
ATOM 778 C C . GLU A 1 102 ? -14.272 21.354 4.147 1.00 82.73 104 GLU D C 1
ATOM 779 O O . GLU A 1 102 ? -15.482 21.288 3.939 1.00 85.20 104 GLU D O 1
ATOM 785 N N . LEU A 1 103 ? -13.484 22.269 3.593 1.00 72.72 105 LEU D N 1
ATOM 786 C CA . LEU A 1 103 ? -13.993 23.278 2.676 1.00 74.87 105 LEU D CA 1
ATOM 787 C C . LEU A 1 103 ? -13.929 22.769 1.237 1.00 90.33 105 LEU D C 1
ATOM 788 O O . LEU A 1 103 ? -14.693 23.209 0.375 1.00 96.13 105 LEU D O 1
ATOM 793 N N . ARG A 1 104 ? -13.016 21.835 0.985 1.00 98.40 106 ARG D N 1
ATOM 794 C CA . ARG A 1 104 ? -12.910 21.204 -0.323 1.00 103.17 106 ARG D CA 1
ATOM 795 C C . ARG A 1 104 ? -14.111 20.296 -0.540 1.00 104.61 106 ARG D C 1
ATOM 796 O O . ARG A 1 104 ? -14.779 20.363 -1.569 1.00 109.36 106 ARG D O 1
ATOM 804 N N . HIS A 1 105 ? -14.383 19.457 0.454 1.00 104.57 107 HIS D N 1
ATOM 805 C CA . HIS A 1 105 ? -15.455 18.468 0.379 1.00 106.45 107 HIS D CA 1
ATOM 806 C C . HIS A 1 105 ? -16.868 19.050 0.264 1.00 96.25 107 HIS D C 1
ATOM 807 O O . HIS A 1 105 ? -17.826 18.313 0.028 1.00 103.04 107 HIS D O 1
ATOM 814 N N . VAL A 1 106 ? -17.000 20.361 0.438 1.00 83.20 108 VAL D N 1
ATOM 815 C CA . VAL A 1 106 ? -18.286 21.019 0.237 1.00 81.17 108 VAL D CA 1
ATOM 816 C C . VAL A 1 106 ? -18.378 21.596 -1.169 1.00 80.91 108 VAL D C 1
ATOM 817 O O . VAL A 1 106 ? -19.364 21.380 -1.872 1.00 71.19 108 VAL D O 1
ATOM 821 N N . MET A 1 107 ? -17.338 22.321 -1.573 1.00 83.98 109 MET D N 1
ATOM 822 C CA . MET A 1 107 ? -17.263 22.888 -2.915 1.00 95.01 109 MET D CA 1
ATOM 823 C C . MET A 1 107 ? -17.165 21.803 -3.985 1.00 107.87 109 MET D C 1
ATOM 824 O O . MET A 1 107 ? -17.655 21.978 -5.100 1.00 101.87 109 MET D O 1
ATOM 829 N N . THR A 1 108 ? -16.539 20.682 -3.641 1.00 108.47 110 THR D N 1
ATOM 830 C CA . THR A 1 108 ? -16.501 19.532 -4.539 1.00 108.27 110 THR D CA 1
ATOM 831 C C . THR A 1 108 ? -17.898 18.930 -4.668 1.00 115.55 110 THR D C 1
ATOM 832 O O . THR A 1 108 ? -18.369 18.662 -5.774 1.00 125.37 110 THR D O 1
ATOM 836 N N . ASN A 1 109 ? -18.556 18.728 -3.529 1.00 113.16 111 ASN D N 1
ATOM 837 C CA . ASN A 1 109 ? -19.919 18.204 -3.505 1.00 111.08 111 ASN D CA 1
ATOM 838 C C . ASN A 1 109 ? -20.927 19.132 -4.183 1.00 106.68 111 ASN D C 1
ATOM 839 O O . ASN A 1 109 ? -21.923 18.676 -4.747 1.00 101.70 111 ASN D O 1
ATOM 844 N N . LEU A 1 110 ? -20.668 20.435 -4.120 1.00 94.41 112 LEU D N 1
ATOM 845 C CA . LEU A 1 110 ? -21.543 21.418 -4.750 1.00 92.18 112 LEU D CA 1
ATOM 846 C C . LEU A 1 110 ? -21.428 21.395 -6.270 1.00 109.94 112 LEU D C 1
ATOM 847 O O . LEU A 1 110 ? -22.331 21.847 -6.973 1.00 111.16 112 LEU D O 1
ATOM 852 N N . GLY A 1 111 ? -20.318 20.863 -6.772 1.00 120.92 113 GLY D N 1
ATOM 853 C CA . GLY A 1 111 ? -20.050 20.878 -8.197 1.00 123.67 113 GLY D CA 1
ATOM 854 C C . GLY A 1 111 ? -19.573 22.253 -8.614 1.00 128.26 113 GLY D C 1
ATOM 855 O O . GLY A 1 111 ? -19.907 22.740 -9.694 1.00 127.83 113 GLY D O 1
ATOM 856 N N . GLU A 1 112 ? -18.793 22.883 -7.739 1.00 132.21 114 GLU D N 1
ATOM 857 C CA . GLU A 1 112 ? -18.247 24.209 -7.994 1.00 131.04 114 GLU D CA 1
ATOM 858 C C . GLU A 1 112 ? -17.171 24.156 -9.069 1.00 132.02 114 GLU D C 1
ATOM 859 O O . GLU A 1 112 ? -16.905 25.154 -9.740 1.00 132.30 114 GLU D O 1
ATOM 865 N N . LYS A 1 113 ? -16.562 22.984 -9.222 1.00 132.15 115 LYS D N 1
ATOM 866 C CA . LYS A 1 113 ? -15.490 22.777 -10.190 1.00 135.18 115 LYS D CA 1
ATOM 867 C C . LYS A 1 113 ? -14.321 23.728 -9.931 1.00 135.59 115 LYS D C 1
ATOM 868 O O . LYS A 1 113 ? -13.880 24.453 -10.823 1.00 136.68 115 LYS D O 1
ATOM 874 N N . LEU A 1 114 ? -13.833 23.713 -8.693 1.00 130.86 116 LEU D N 1
ATOM 875 C CA . LEU A 1 114 ? -12.704 24.543 -8.289 1.00 125.43 116 LEU D CA 1
ATOM 876 C C . LEU A 1 114 ? -11.482 23.675 -8.005 1.00 124.15 116 LEU D C 1
ATOM 877 O O . LEU A 1 114 ? -11.611 22.537 -7.549 1.00 123.17 116 LEU D O 1
ATOM 882 N N . THR A 1 115 ? -10.298 24.210 -8.282 1.00 124.03 117 THR D N 1
ATOM 883 C CA . THR A 1 115 ? -9.069 23.455 -8.068 1.00 125.99 117 THR D CA 1
ATOM 884 C C . THR A 1 115 ? -8.694 23.437 -6.592 1.00 123.18 117 THR D C 1
ATOM 885 O O . THR A 1 115 ? -9.168 24.264 -5.810 1.00 112.63 117 THR D O 1
ATOM 889 N N . ASP A 1 116 ? -7.841 22.488 -6.221 1.00 129.37 118 ASP D N 1
ATOM 890 C CA . ASP A 1 116 ? -7.423 22.323 -4.836 1.00 129.12 118 ASP D CA 1
ATOM 891 C C . ASP A 1 116 ? -6.571 23.498 -4.366 1.00 126.40 118 ASP D C 1
ATOM 892 O O . ASP A 1 116 ? -6.399 23.708 -3.167 1.00 121.72 118 ASP D O 1
ATOM 897 N N . GLU A 1 117 ? -6.034 24.255 -5.320 1.00 127.36 119 GLU D N 1
ATOM 898 C CA . GLU A 1 117 ? -5.287 25.471 -5.019 1.00 116.35 119 GLU D CA 1
ATOM 899 C C . GLU A 1 117 ? -6.247 26.649 -4.883 1.00 105.05 119 GLU D C 1
ATOM 900 O O . GLU A 1 117 ? -6.056 27.523 -4.036 1.00 104.03 119 GLU D O 1
ATOM 906 N N . GLU A 1 118 ? -7.276 26.662 -5.728 1.00 97.18 120 GLU D N 1
ATOM 907 C CA . GLU A 1 118 ? -8.351 27.649 -5.642 1.00 92.60 120 GLU D CA 1
ATOM 908 C C . GLU A 1 118 ? -9.044 27.585 -4.283 1.00 92.91 120 GLU D C 1
ATOM 909 O O . GLU A 1 118 ? -9.384 28.615 -3.702 1.00 81.95 120 GLU D O 1
ATOM 915 N N . VAL A 1 119 ? -9.256 26.370 -3.784 1.00 99.53 121 VAL D N 1
ATOM 916 C CA . VAL A 1 119 ? -9.838 26.177 -2.461 1.00 98.32 121 VAL D CA 1
ATOM 917 C C . VAL A 1 119 ? -8.888 26.715 -1.401 1.00 94.20 121 VAL D C 1
ATOM 918 O O . VAL A 1 119 ? -9.293 27.449 -0.500 1.00 92.13 121 VAL D O 1
ATOM 922 N N . ASP A 1 120 ? -7.617 26.350 -1.529 1.00 95.90 122 ASP D N 1
ATOM 923 C CA . ASP A 1 120 ? -6.588 26.757 -0.579 1.00 95.13 122 ASP D CA 1
ATOM 924 C C . ASP A 1 120 ? -6.363 28.269 -0.540 1.00 89.22 122 ASP D C 1
ATOM 925 O O . ASP A 1 120 ? -5.839 28.796 0.441 1.00 97.50 122 ASP D O 1
ATOM 930 N N . GLU A 1 121 ? -6.756 28.964 -1.604 1.00 78.28 123 GLU D N 1
ATOM 931 C CA . GLU A 1 121 ? -6.636 30.419 -1.639 1.00 81.28 123 GLU D CA 1
ATOM 932 C C . GLU A 1 121 ? -7.836 31.071 -0.962 1.00 82.05 123 GLU D C 1
ATOM 933 O O . GLU A 1 121 ? -7.750 32.202 -0.484 1.00 84.29 123 GLU D O 1
ATOM 939 N N . MET A 1 122 ? -8.950 30.347 -0.919 1.00 81.99 124 MET D N 1
ATOM 940 C CA . MET A 1 122 ? -10.151 30.812 -0.234 1.00 74.73 124 MET D CA 1
ATOM 941 C C . MET A 1 122 ? -9.935 30.809 1.276 1.00 64.78 124 MET D C 1
ATOM 942 O O . MET A 1 122 ? -10.348 31.735 1.973 1.00 66.47 124 MET D O 1
ATOM 947 N N . ILE A 1 123 ? -9.289 29.759 1.775 1.00 60.70 125 ILE D N 1
ATOM 948 C CA . ILE A 1 123 ? -8.933 29.682 3.188 1.00 70.87 125 ILE D CA 1
ATOM 949 C C . ILE A 1 123 ? -7.909 30.760 3.540 1.00 74.23 125 ILE D C 1
ATOM 950 O O . ILE A 1 123 ? -8.037 31.443 4.558 1.00 69.95 125 ILE D O 1
ATOM 955 N N . ARG A 1 124 ? -6.901 30.910 2.682 1.00 74.27 126 ARG D N 1
ATOM 956 C CA . ARG A 1 124 ? -5.830 31.883 2.890 1.00 64.58 126 ARG D CA 1
ATOM 957 C C . ARG A 1 124 ? -6.346 33.308 3.069 1.00 59.51 126 ARG D C 1
ATOM 958 O O . ARG A 1 124 ? -5.823 34.064 3.886 1.00 67.34 126 ARG D O 1
ATOM 966 N N . GLU A 1 125 ? -7.369 33.672 2.306 1.00 59.16 127 GLU D N 1
ATOM 967 C CA . GLU A 1 125 ? -7.953 35.004 2.406 1.00 71.77 127 GLU D CA 1
ATOM 968 C C . GLU A 1 125 ? -8.725 35.150 3.713 1.00 67.55 127 GLU D C 1
ATOM 969 O O . GLU A 1 125 ? -8.766 36.226 4.306 1.00 66.05 127 GLU D O 1
ATOM 975 N N . ALA A 1 126 ? -9.326 34.052 4.159 1.00 50.49 128 ALA D N 1
ATOM 976 C CA . ALA A 1 126 ? -10.170 34.057 5.349 1.00 51.91 128 ALA D CA 1
ATOM 977 C C . ALA A 1 126 ? -9.386 33.839 6.647 1.00 65.94 128 ALA D C 1
ATOM 978 O O . ALA A 1 126 ? -9.733 34.397 7.690 1.00 67.84 128 ALA D O 1
ATOM 980 N N . ASP A 1 127 ? -8.334 33.027 6.583 1.00 64.37 129 ASP D N 1
ATOM 981 C CA . ASP A 1 127 ? -7.535 32.713 7.769 1.00 63.26 129 ASP D CA 1
ATOM 982 C C . ASP A 1 127 ? -6.677 33.899 8.218 1.00 68.40 129 ASP D C 1
ATOM 983 O O . ASP A 1 127 ? -5.582 34.115 7.702 1.00 71.66 129 ASP D O 1
ATOM 988 N N . ILE A 1 128 ? -7.179 34.652 9.193 1.00 61.80 130 ILE D N 1
ATOM 989 C CA . ILE A 1 128 ? -6.497 35.850 9.682 1.00 52.11 130 ILE D CA 1
ATOM 990 C C . ILE A 1 128 ? -5.299 35.543 10.585 1.00 52.81 130 ILE D C 1
ATOM 991 O O . ILE A 1 128 ? -4.202 36.058 10.354 1.00 47.46 130 ILE D O 1
ATOM 996 N N . ASP A 1 129 ? -5.497 34.710 11.605 1.00 44.28 131 ASP D N 1
ATOM 997 C CA . ASP A 1 129 ? -4.412 34.412 12.544 1.00 49.87 131 ASP D CA 1
ATOM 998 C C . ASP A 1 129 ? -3.324 33.475 12.006 1.00 60.52 131 ASP D C 1
ATOM 999 O O . ASP A 1 129 ? -2.326 33.225 12.683 1.00 73.23 131 ASP D O 1
ATOM 1004 N N . GLY A 1 130 ? -3.513 32.959 10.795 1.00 54.35 132 GLY D N 1
ATOM 1005 C CA . GLY A 1 130 ? -2.478 32.183 10.133 1.00 56.13 132 GLY D CA 1
ATOM 1006 C C . GLY A 1 130 ? -2.257 30.751 10.593 1.00 60.71 132 GLY D C 1
ATOM 1007 O O . GLY A 1 130 ? -1.201 30.180 10.314 1.00 67.66 132 GLY D O 1
ATOM 1008 N N . ASP A 1 131 ? -3.231 30.156 11.278 1.00 43.86 133 ASP D N 1
ATOM 1009 C CA . ASP A 1 131 ? -3.076 28.774 11.742 1.00 53.48 133 ASP D CA 1
ATOM 1010 C C . ASP A 1 131 ? -3.460 27.745 10.676 1.00 61.30 133 ASP D C 1
ATOM 1011 O O . ASP A 1 131 ? -3.437 26.541 10.933 1.00 68.85 133 ASP D O 1
ATOM 1016 N N . GLY A 1 132 ? -3.819 28.220 9.487 1.00 51.79 134 GLY D N 1
ATOM 1017 C CA . GLY A 1 132 ? -4.174 27.334 8.392 1.00 56.48 134 GLY D CA 1
ATOM 1018 C C . GLY A 1 132 ? -5.623 26.885 8.411 1.00 70.39 134 GLY D C 1
ATOM 1019 O O . GLY A 1 132 ? -6.056 26.130 7.540 1.00 73.96 134 GLY D O 1
ATOM 1020 N N . GLN A 1 133 ? -6.377 27.345 9.405 1.00 66.41 135 GLN D N 1
ATOM 1021 C CA . GLN A 1 133 ? -7.784 26.982 9.527 1.00 47.01 135 GLN D CA 1
ATOM 1022 C C . GLN A 1 133 ? -8.655 28.213 9.741 1.00 53.67 135 GLN D C 1
ATOM 1023 O O . GLN A 1 133 ? -8.183 29.246 10.218 1.00 67.98 135 GLN D O 1
ATOM 1029 N N . VAL A 1 134 ? -9.932 28.090 9.393 1.00 49.17 136 VAL D N 1
ATOM 1030 C CA . VAL A 1 134 ? -10.891 29.168 9.592 1.00 45.27 136 VAL D CA 1
ATOM 1031 C C . VAL A 1 134 ? -11.746 28.890 10.822 1.00 54.29 136 VAL D C 1
ATOM 1032 O O . VAL A 1 134 ? -12.516 27.927 10.841 1.00 57.19 136 VAL D O 1
ATOM 1036 N N . ASN A 1 135 ? -11.610 29.722 11.852 1.00 43.08 137 ASN D N 1
ATOM 1037 C CA . ASN A 1 135 ? -12.503 29.620 13.003 1.00 51.95 137 ASN D CA 1
ATOM 1038 C C . ASN A 1 135 ? -13.756 30.468 12.787 1.00 51.62 137 ASN D C 1
ATOM 1039 O O . ASN A 1 135 ? -13.909 31.109 11.743 1.00 44.18 137 ASN D O 1
ATOM 1044 N N . TYR A 1 136 ? -14.650 30.467 13.771 1.00 50.42 138 TYR D N 1
ATOM 1045 C CA . TYR A 1 136 ? -15.953 31.111 13.627 1.00 64.26 138 TYR D CA 1
ATOM 1046 C C . TYR A 1 136 ? -15.871 32.620 13.410 1.00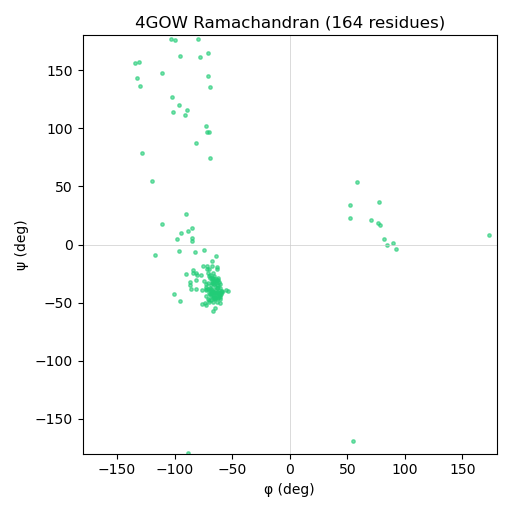 49.50 138 TYR D C 1
ATOM 1047 O O . TYR A 1 136 ? -16.614 33.178 12.603 1.00 57.01 138 TYR D O 1
ATOM 1056 N N . GLU A 1 137 ? -14.971 33.279 14.130 1.00 55.69 139 GLU D N 1
ATOM 1057 C CA . GLU A 1 137 ? -14.855 34.729 14.035 1.00 61.49 139 GLU D CA 1
ATOM 1058 C C . GLU A 1 137 ? -14.224 35.151 12.710 1.00 61.27 139 GLU D C 1
ATOM 1059 O O . GLU A 1 137 ? -14.566 36.202 12.167 1.00 59.97 139 GLU D O 1
ATOM 1065 N N . GLU A 1 138 ? -13.297 34.340 12.202 1.00 56.21 140 GLU D N 1
ATOM 1066 C CA . GLU A 1 138 ? -12.750 34.545 10.864 1.00 53.75 140 GLU D CA 1
ATOM 1067 C C . GLU A 1 138 ? -13.844 34.275 9.843 1.00 53.77 140 GLU D C 1
ATOM 1068 O O . GLU A 1 138 ? -13.972 34.974 8.838 1.00 61.19 140 GLU D O 1
ATOM 1074 N N . PHE A 1 139 ? -14.636 33.246 10.120 1.00 62.09 141 PHE D N 1
ATOM 1075 C CA . PHE A 1 139 ? -15.742 32.857 9.256 1.00 59.55 141 PHE D CA 1
ATOM 1076 C C . PHE A 1 139 ? -16.804 33.952 9.168 1.00 60.15 141 PHE D C 1
ATOM 1077 O O . PHE A 1 139 ? -17.395 34.169 8.111 1.00 63.08 141 PHE D O 1
ATOM 1085 N N . VAL A 1 140 ? -17.043 34.638 10.282 1.00 60.12 142 VAL D N 1
ATOM 1086 C CA . VAL A 1 140 ? -17.996 35.744 10.304 1.00 58.13 142 VAL D CA 1
ATOM 1087 C C . VAL A 1 140 ? -17.576 36.862 9.350 1.00 61.14 142 VAL D C 1
ATOM 1088 O O . VAL A 1 140 ? -18.373 37.311 8.526 1.00 66.60 142 VAL D O 1
ATOM 1092 N N . GLN A 1 141 ? -16.321 37.295 9.457 1.00 65.13 143 GLN D N 1
ATOM 1093 C CA . GLN A 1 141 ? -15.793 38.362 8.609 1.00 69.10 143 GLN D CA 1
ATOM 1094 C C . GLN A 1 141 ? -15.812 37.995 7.126 1.00 69.02 143 GLN D C 1
ATOM 1095 O O . GLN A 1 141 ? -15.978 38.861 6.267 1.00 80.15 143 GLN D O 1
ATOM 1101 N N . MET A 1 142 ? -15.635 36.710 6.833 1.00 60.06 144 MET D N 1
ATOM 1102 C CA . MET A 1 142 ? -15.661 36.217 5.458 1.00 66.86 144 MET D CA 1
ATOM 1103 C C . MET A 1 142 ? -17.054 36.354 4.848 1.00 81.27 144 MET D C 1
ATOM 1104 O O . MET A 1 142 ? -17.196 36.739 3.685 1.00 90.65 144 MET D O 1
ATOM 1109 N N . MET 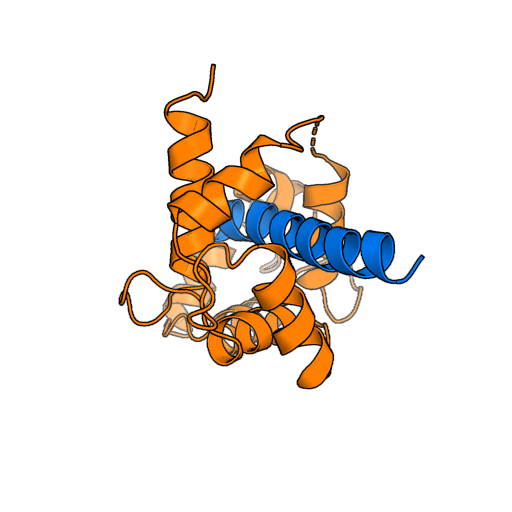A 1 143 ? -18.076 36.049 5.641 1.00 81.82 145 MET D N 1
ATOM 1110 C CA . MET A 1 143 ? -19.461 36.151 5.192 1.00 89.59 145 MET D CA 1
ATOM 1111 C C . MET A 1 143 ? -19.909 37.607 5.108 1.00 97.63 145 MET D C 1
ATOM 1112 O O . MET A 1 143 ? -20.449 38.046 4.092 1.00 102.46 145 MET D O 1
ATOM 1117 N N . THR A 1 144 ? -19.676 38.346 6.187 1.00 97.83 146 THR D N 1
ATOM 1118 C CA . THR A 1 144 ? -20.094 39.740 6.287 1.00 97.24 146 THR D CA 1
ATOM 1119 C C . THR A 1 144 ? -19.161 40.668 5.515 1.00 104.99 146 THR D C 1
ATOM 1120 O O . THR A 1 144 ? -18.719 41.695 6.034 1.00 107.58 146 THR D O 1
ATOM 1125 N N . ASP B 2 3 ? -15.252 34.289 -4.712 1.00 107.91 524 ASP A N 1
ATOM 1126 C CA . ASP B 2 3 ? -15.236 35.309 -3.670 1.00 113.40 524 ASP A CA 1
ATOM 1127 C C . ASP B 2 3 ? -16.643 35.657 -3.197 1.00 109.65 524 ASP A C 1
ATOM 1128 O O . ASP B 2 3 ? -16.865 35.907 -2.014 1.00 104.61 524 ASP A O 1
ATOM 1133 N N . ASP B 2 4 ? -17.589 35.669 -4.130 1.00 116.11 525 ASP A N 1
ATOM 1134 C CA . ASP B 2 4 ? -18.981 35.962 -3.808 1.00 118.47 525 ASP A CA 1
ATOM 1135 C C . ASP B 2 4 ? -19.773 34.676 -3.577 1.00 110.04 525 ASP A C 1
ATOM 1136 O O . ASP B 2 4 ? -20.999 34.696 -3.468 1.00 107.92 525 ASP A O 1
ATOM 1141 N N . ILE B 2 5 ? -19.056 33.559 -3.499 1.00 97.72 526 ILE A N 1
ATOM 1142 C CA . ILE B 2 5 ? -19.666 32.250 -3.278 1.00 91.29 526 ILE A CA 1
ATOM 1143 C C . ILE B 2 5 ? -20.174 32.068 -1.848 1.00 97.22 526 ILE A C 1
ATOM 1144 O O . ILE B 2 5 ? -21.332 31.703 -1.631 1.00 93.88 526 ILE A O 1
ATOM 1149 N N . MET B 2 6 ? -19.302 32.332 -0.879 1.00 104.80 527 MET A N 1
ATOM 1150 C CA . MET B 2 6 ? -19.575 32.012 0.524 1.00 91.98 527 MET A CA 1
ATOM 1151 C C . MET B 2 6 ? -20.783 32.726 1.156 1.00 81.68 527 MET A C 1
ATOM 1152 O O . MET B 2 6 ? -21.568 32.086 1.856 1.00 74.52 527 MET A O 1
ATOM 1157 N N . PRO B 2 7 ? -20.931 34.047 0.935 1.00 80.00 528 PRO A N 1
ATOM 1158 C CA . PRO B 2 7 ? -22.133 34.683 1.493 1.00 74.50 528 PRO A CA 1
ATOM 1159 C C . PRO B 2 7 ? -23.428 34.126 0.904 1.00 77.71 528 PRO A C 1
ATOM 1160 O O . PRO B 2 7 ? -24.460 34.125 1.576 1.00 79.81 528 PRO A O 1
ATOM 1164 N N . ALA B 2 8 ? -23.366 33.658 -0.338 1.00 67.17 529 ALA A N 1
ATOM 1165 C CA . ALA B 2 8 ? -24.527 33.063 -0.991 1.00 64.61 529 ALA A CA 1
ATOM 1166 C C . ALA B 2 8 ? -24.930 31.742 -0.334 1.00 60.15 529 ALA A C 1
ATOM 1167 O O . ALA B 2 8 ? -26.100 31.360 -0.361 1.00 62.19 529 ALA A O 1
ATOM 1169 N N . VAL B 2 9 ? -23.956 31.047 0.248 1.00 44.85 530 VAL A N 1
ATOM 1170 C CA . VAL B 2 9 ? -24.225 29.792 0.942 1.00 51.56 530 VAL A CA 1
ATOM 1171 C C . VAL B 2 9 ? -25.143 30.039 2.138 1.00 57.43 530 VAL A C 1
ATOM 1172 O O . VAL B 2 9 ? -25.986 29.205 2.467 1.00 55.15 530 VAL A O 1
ATOM 1176 N N . LYS B 2 10 ? -24.976 31.196 2.772 1.00 59.92 531 LYS A N 1
ATOM 1177 C CA . LYS B 2 10 ? -25.777 31.576 3.931 1.00 56.68 531 LYS A CA 1
ATOM 1178 C C . LYS B 2 10 ? -27.256 31.674 3.576 1.00 57.64 531 LYS A C 1
ATOM 1179 O O . LYS B 2 10 ? -28.117 31.204 4.324 1.00 55.84 531 LYS A O 1
ATOM 1185 N N . THR B 2 11 ? -27.546 32.292 2.436 1.00 41.90 532 THR A N 1
ATOM 1186 C CA . THR B 2 11 ? -28.925 32.467 1.996 1.00 47.57 532 THR A CA 1
ATOM 1187 C C . THR B 2 11 ? -29.471 31.201 1.336 1.00 47.45 532 THR A C 1
ATOM 1188 O O . THR B 2 11 ? -30.681 30.964 1.343 1.00 53.08 532 THR A O 1
ATOM 1192 N N . VAL B 2 12 ? -28.578 30.392 0.772 1.00 48.85 533 VAL A N 1
ATOM 1193 C CA . VAL B 2 12 ? -28.954 29.089 0.231 1.00 44.07 533 VAL A CA 1
ATOM 1194 C C . VAL B 2 12 ? -29.525 28.211 1.338 1.00 47.13 533 VAL A C 1
ATOM 1195 O O . VAL B 2 12 ? -30.541 27.538 1.155 1.00 42.51 533 VAL A O 1
ATOM 1199 N N . ILE B 2 13 ? -28.863 28.234 2.489 1.00 46.92 534 ILE A N 1
ATOM 1200 C CA . ILE B 2 13 ? -29.320 27.504 3.663 1.00 49.11 534 ILE A CA 1
ATOM 1201 C C . ILE B 2 13 ? -30.714 27.958 4.103 1.00 53.59 534 ILE A C 1
ATOM 1202 O O . ILE B 2 13 ? -31.571 27.136 4.432 1.00 64.18 534 ILE A O 1
ATOM 1207 N N . ARG B 2 14 ? -30.942 29.268 4.092 1.00 50.64 535 ARG A N 1
ATOM 1208 C CA . ARG B 2 14 ? -32.239 29.813 4.480 1.00 55.93 535 ARG A CA 1
ATOM 1209 C C . ARG B 2 14 ? -33.334 29.385 3.506 1.00 47.30 535 ARG A C 1
ATOM 1210 O O . ARG B 2 14 ? -34.461 29.117 3.915 1.00 44.72 535 ARG A O 1
ATOM 1218 N N . SER B 2 15 ? -32.991 29.307 2.223 1.00 39.55 536 SER A N 1
ATOM 1219 C CA . SER B 2 15 ? -33.949 28.919 1.190 1.00 43.21 536 SER A CA 1
ATOM 1220 C C . SER B 2 15 ? -34.426 27.479 1.366 1.00 56.56 536 SER A C 1
ATOM 1221 O O . SER B 2 15 ? -35.563 27.146 1.030 1.00 56.95 536 SER A O 1
ATOM 1224 N N . ILE B 2 16 ? -33.548 26.629 1.892 1.00 39.02 537 ILE A N 1
ATOM 1225 C CA . ILE B 2 16 ? -33.884 25.232 2.140 1.00 38.48 537 ILE A CA 1
ATOM 1226 C C . ILE B 2 16 ? -34.768 25.096 3.384 1.00 46.81 537 ILE A C 1
ATOM 1227 O O . ILE B 2 16 ? -35.707 24.296 3.399 1.00 47.47 537 ILE A O 1
ATOM 1232 N N . ARG B 2 17 ? -34.474 25.884 4.417 1.00 39.11 538 ARG A N 1
ATOM 1233 C CA . ARG B 2 17 ? -35.308 25.916 5.616 1.00 41.28 538 ARG A CA 1
ATOM 1234 C C . ARG B 2 17 ? -36.730 26.348 5.270 1.00 43.99 538 ARG A C 1
ATOM 1235 O O . ARG B 2 17 ? -37.701 25.810 5.799 1.00 48.53 538 ARG A O 1
ATOM 1243 N N . ILE B 2 18 ? -36.837 27.325 4.376 1.00 41.03 539 ILE A N 1
ATOM 1244 C CA . ILE B 2 18 ? -38.129 27.839 3.937 1.00 43.46 539 ILE A CA 1
ATOM 1245 C C . ILE B 2 18 ? -38.890 26.803 3.108 1.00 50.05 539 ILE A C 1
ATOM 1246 O O . ILE B 2 18 ? -40.090 26.604 3.305 1.00 64.30 539 ILE A O 1
ATOM 1251 N N . LEU B 2 19 ? -38.192 26.142 2.187 1.00 50.40 540 LEU A N 1
ATOM 1252 C CA . LEU B 2 19 ? -38.801 25.087 1.379 1.00 53.46 540 LEU A CA 1
ATOM 1253 C C . LEU B 2 19 ? -39.322 23.946 2.249 1.00 54.91 540 LEU A C 1
ATOM 1254 O O . LEU B 2 19 ? -40.440 23.470 2.056 1.00 56.93 540 LEU A O 1
ATOM 1259 N N . LYS B 2 20 ? -38.509 23.518 3.211 1.00 52.50 541 LYS A N 1
ATOM 1260 C CA . LYS B 2 20 ? -38.901 22.447 4.122 1.00 50.42 541 LYS A CA 1
ATOM 1261 C C . LYS B 2 20 ? -40.045 22.882 5.042 1.00 50.74 541 LYS A C 1
ATOM 1262 O O . LYS B 2 20 ? -40.857 22.059 5.459 1.00 64.52 541 LYS A O 1
ATOM 1268 N N . PHE B 2 21 ? -40.113 24.175 5.345 1.00 50.33 542 PHE A N 1
ATOM 1269 C CA . PHE B 2 21 ? -41.193 24.709 6.172 1.00 50.33 542 PHE A CA 1
ATOM 1270 C C . PHE B 2 21 ? -42.511 24.742 5.404 1.00 55.33 542 PHE A C 1
ATOM 1271 O O . PHE B 2 21 ? -43.572 24.465 5.963 1.00 62.86 542 PHE A O 1
ATOM 1279 N N . LEU B 2 22 ? -42.433 25.093 4.125 1.00 49.67 543 LEU A N 1
ATOM 1280 C CA . LEU B 2 22 ? -43.608 25.146 3.259 1.00 45.28 543 LEU A CA 1
ATOM 1281 C C . LEU B 2 22 ? -44.265 23.772 3.103 1.00 57.30 543 LEU A C 1
ATOM 1282 O O . LEU B 2 22 ? -45.491 23.668 3.053 1.00 67.22 543 LEU A O 1
ATOM 1287 N N . VAL B 2 23 ? -43.449 22.722 3.036 1.00 58.03 544 VAL A N 1
ATOM 1288 C CA . VAL B 2 23 ? -43.967 21.362 2.934 1.00 69.63 544 VAL A CA 1
ATOM 1289 C C . VAL B 2 23 ? -44.612 20.934 4.246 1.00 68.18 544 VAL A C 1
ATOM 1290 O O . VAL B 2 23 ? -45.719 20.395 4.261 1.00 71.93 544 VAL A O 1
ATOM 1294 N N . ALA B 2 24 ? -43.906 21.183 5.345 1.00 55.36 545 ALA A N 1
ATOM 1295 C CA . ALA B 2 24 ? -44.383 20.843 6.680 1.00 54.56 545 ALA A CA 1
ATOM 1296 C C . ALA B 2 24 ? -45.660 21.599 7.039 1.00 68.25 545 ALA A C 1
ATOM 1297 O O . ALA B 2 24 ? -46.492 21.105 7.802 1.00 73.29 545 ALA A O 1
ATOM 1299 N N . LYS B 2 25 ? -45.806 22.800 6.492 1.00 64.16 546 LYS A N 1
ATOM 1300 C CA . LYS B 2 25 ? -46.999 23.603 6.720 1.00 64.85 546 LYS A CA 1
ATOM 1301 C C . LYS B 2 25 ? -48.183 22.918 6.050 1.00 72.77 546 LYS A C 1
ATOM 1302 O O . LYS B 2 25 ? -49.274 22.842 6.611 1.00 76.43 546 LYS A O 1
ATOM 1308 N N . ARG B 2 26 ? -47.944 22.401 4.850 1.00 73.81 547 ARG A N 1
ATOM 1309 C CA . ARG B 2 26 ? -48.943 21.640 4.110 1.00 72.88 547 ARG A CA 1
ATOM 1310 C C . ARG B 2 26 ? -49.286 20.313 4.784 1.00 82.29 547 ARG A C 1
ATOM 1311 O O . ARG B 2 26 ? -50.459 19.946 4.887 1.00 96.43 547 ARG A O 1
ATOM 1319 N N . LYS B 2 27 ? -48.264 19.595 5.241 1.00 76.02 548 LYS A N 1
ATOM 1320 C CA . LYS B 2 27 ? -48.470 18.284 5.855 1.00 90.82 548 LYS A CA 1
ATOM 1321 C C . LYS B 2 27 ? -49.207 18.378 7.186 1.00 95.40 548 LYS A C 1
ATOM 1322 O O . LYS B 2 27 ? -49.689 17.372 7.704 1.00 94.83 548 LYS A O 1
ATOM 1328 N N . PHE B 2 28 ? -49.297 19.586 7.732 1.00 99.76 549 PHE A N 1
ATOM 1329 C CA . PHE B 2 28 ? -50.033 19.805 8.971 1.00 101.66 549 PHE A CA 1
ATOM 1330 C C . PHE B 2 28 ? -51.280 20.651 8.730 1.00 104.92 549 PHE A C 1
ATOM 1331 O O . PHE B 2 28 ? -51.807 20.699 7.620 1.00 105.96 549 PHE A O 1
#

Organism: Homo sapiens (NCBI:txid9606)

Foldseek 3Di:
DCDPVNLVVLVVVVCLLVVVPPQWHALVSVQLLCVLLPDHDDSVVSQVVQVVQVPPPPRIAGSVSSVVVCVVPPPDPVVVLVSSVVSLPPVPPQWRALVSQCSSCVSSVVPDDSVRSQVLQVVLVDVPPRTHGSVSSVVSVD/DVPVVVVVVVVVVVVVVVVVVVVVVD

Radius of gyration: 16.13 Å; Cα contacts (8 Å, |Δi|>4): 187; chains: 2; bounding box: 48×36×34 Å

InterPro domains:
  IPR003937 Potassium channel, voltage dependent, KCNQ [PR01459] (142-161)
  IPR003937 Potassium channel, voltage dependent, KCNQ [PR01459] (162-181)
  IPR003937 Potassium channel, voltage dependent, KCNQ [PR01459] (224-243)
  IPR003937 Potassium channel, voltage dependent, KCNQ [PTHR47735] (66-684)
  IPR005821 Ion transport domain [PF00520] (99-328)
  IPR013821 Potassium channel, voltage dependent, KCNQ, C-terminal [PF03520] (464-646)

Nearest PDB structures (foldseek):
  4gow-assembly1_D  TM=1.007E+00  e=7.173E-23  Homo sapiens
  1l7z-assembly1_A  TM=6.312E-01  e=1.055E-20  Homo sapiens
  9jqi-assembly1_A  TM=6.516E-01  e=8.407E-20  Homo sapiens
  8ahs-assembly1_A  TM=6.997E-01  e=1.313E-18  Homo sapiens
  1xa5-assembly1_A  TM=5.591E-01  e=5.351E-19  Bos taurus

Solvent-accessible surface area: 9663 Å² total; per-residue (Å²): 222,62,60,152,145,52,61,54,63,9,92,67,0,1,44,7,3,13,82,101,62,88,34,30,2,40,40,160,20,0,1,43,2,3,121,6,12,71,58,137,14,65,127,44,65,11,114,57,4,4,92,40,18,20,94,104,69,92,43,26,1,49,39,84,22,2,32,86,9,3,32,170,49,73,168,123,81,126,120,20,17,128,54,0,17,159,33,2,10,183,99,65,61,31,89,4,29,28,42,26,6,73,115,11,2,95,80,1,32,24,189,60,76,91,110,85,3,49,78,31,11,135,119,10,19,113,104,60,74,44,57,3,39,53,114,9,2,41,120,48,12,127,141,90,30,7,44,4,0,33,3,0,11,53,0,5,106,11,3,98,107,26,12,37,129,154,134,204

Secondary structure (DSSP, 8-state):
--HHHHHHHHHHHHHHHHHHHHHHH-/---HHHHHHHHHHHHHH-TT-SSEE-HHHHHHHHHHTT----HHHHHHHHHHH-TT-SS-EEHHHHHHHHHHT-----HHHHHHHHHH-TT-SS-B-HHHHHHHHHHHT----HHHHHHHHHHH-SS-SSSB-HHHHHHHH-

Sequence (168 aa):
QLTEEQIAEFKEAFSLFDKDGDGTITTKELGTVMRSLGQNPTEAELQDMINEVDADGNGTIDFPEFLTMMARKMKDSEEEIREAFRVFDKDGNGYISAAELRHVMTNLGEKLTDEEVDEMIREADIDGDGQVNYEEFVQMMTDDIMPAVKTVIRSIRILKFLVAKRKF

B-factor: mean 76.0, std 26.62, range [30.29, 177.47]

GO terms:
  GO:0005249 voltage-gated potassium channel activity (F, IDA)
  GO:0005515 protein binding (F, IPI)
  GO:0005267 potassium channel activity (F, TAS)
  GO:0006813 potassium ion transport (P, TAS)
  GO:0007605 sensory perception of sound (P, TAS)
  GO:0005886 plasma membrane (C, TAS)